Protein AF-A0A212C2S6-F1 (afdb_monomer)

InterPro domains:
  IPR027248 Small nuclear ribonucleoprotein Sm D2 [PTHR12777] (23-72)

Foldseek 3Di:
DDDDDDDPDPVVVVVVVVVVLVPDPPVPDDPVRVVVVVVCCCCPNPVVLVVCCVVQVFFKWWAFPVRWIDGQKIKDWDDDPPDHIDIDIGHDNDDDDDPNGTDDIGTDPVGGD

Radius of gyration: 22.32 Å; Cα contacts (8 Å, |Δi|>4): 112; chains: 1; bounding box: 75×46×49 Å

Solvent-accessible surface area (backbone atoms only — not comparable to full-atom values): 7019 Å² total; per-residue (Å²): 141,84,84,79,79,80,80,77,55,73,71,58,57,57,52,52,51,55,60,56,58,72,68,56,60,81,90,74,57,53,73,65,57,48,50,54,48,52,52,46,42,40,64,74,37,91,55,17,63,59,51,49,28,61,77,60,55,28,54,46,42,37,35,31,78,83,70,36,36,35,66,78,31,45,34,38,75,47,75,52,98,89,54,77,70,42,82,46,78,43,84,50,99,75,84,88,81,62,73,88,46,57,72,47,78,43,81,44,88,89,43,63,115

Secondary structure (DSSP, 8-state):
---------HHHHHHHHHHHHTTS-GGG--HHHHHHHHHHHHHHSTTHHHHHHHHTTEEEEEEETTS-EESSEEEEEE--TTS--EEEEEE-SS----GGGEEEEEEEEEEE-

Structure (mmCIF, N/CA/C/O backbone):
dat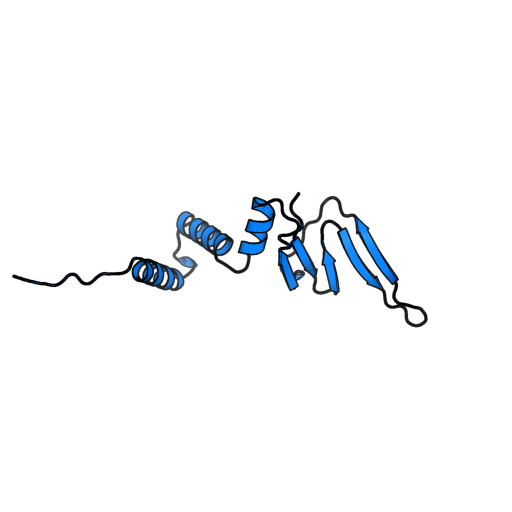a_AF-A0A212C2S6-F1
#
_entry.id   AF-A0A212C2S6-F1
#
loop_
_atom_site.group_PDB
_atom_site.id
_atom_site.type_symbol
_atom_site.label_atom_id
_atom_site.label_alt_id
_atom_site.label_comp_id
_atom_site.label_asym_id
_atom_site.label_entity_id
_atom_site.label_seq_id
_atom_site.pdbx_PDB_ins_code
_atom_site.Cartn_x
_atom_site.Cartn_y
_atom_site.Cartn_z
_atom_site.occupancy
_atom_site.B_iso_or_equiv
_atom_site.auth_seq_id
_atom_site.auth_comp_id
_atom_site.auth_asym_id
_atom_site.auth_atom_id
_atom_site.pdbx_PDB_model_num
ATOM 1 N N . MET A 1 1 ? -49.315 30.215 13.960 1.00 42.62 1 MET A N 1
ATOM 2 C CA . MET A 1 1 ? -48.690 28.878 13.865 1.00 42.62 1 MET A CA 1
ATOM 3 C C . MET A 1 1 ? -48.234 28.686 12.435 1.00 42.62 1 MET A C 1
ATOM 5 O O . MET A 1 1 ? -49.117 28.636 11.604 1.00 42.62 1 MET A O 1
ATOM 9 N N . MET A 1 2 ? -46.927 28.668 12.155 1.00 38.53 2 MET A N 1
ATOM 10 C CA . MET A 1 2 ? -46.270 28.004 11.008 1.00 38.53 2 MET A CA 1
ATOM 11 C C . MET A 1 2 ? -44.768 28.323 11.097 1.00 38.53 2 MET A C 1
ATOM 13 O O . MET A 1 2 ? -44.290 29.266 10.477 1.00 38.53 2 MET A O 1
ATOM 17 N N . TYR A 1 3 ? -44.022 27.571 11.910 1.00 28.28 3 TYR A N 1
ATOM 18 C CA . TYR A 1 3 ? -42.568 27.512 11.746 1.00 28.28 3 TYR A CA 1
ATOM 19 C C . TYR A 1 3 ? -42.274 26.384 10.762 1.00 28.28 3 TYR A C 1
ATOM 21 O O . TYR A 1 3 ? -42.474 25.205 11.059 1.00 28.28 3 TYR A O 1
ATOM 29 N N . HIS A 1 4 ? -41.863 26.769 9.556 1.00 34.56 4 HIS A N 1
ATOM 30 C CA . HIS A 1 4 ? -41.423 25.848 8.523 1.00 34.56 4 HIS A CA 1
ATOM 31 C C . HIS A 1 4 ? -40.079 25.227 8.923 1.00 34.56 4 HIS A C 1
ATOM 33 O O . HIS A 1 4 ? -39.038 25.876 8.918 1.00 34.56 4 HIS A O 1
ATOM 39 N N . ARG A 1 5 ? -40.167 23.948 9.298 1.00 45.16 5 ARG A N 1
ATOM 40 C CA . ARG A 1 5 ? -39.203 22.853 9.129 1.00 45.16 5 ARG A CA 1
ATOM 41 C C . ARG A 1 5 ? -37.939 23.235 8.337 1.00 45.16 5 ARG A C 1
ATOM 43 O O . ARG A 1 5 ? -37.921 23.137 7.112 1.00 45.16 5 ARG A O 1
ATOM 50 N N . LEU A 1 6 ? -36.868 23.590 9.048 1.00 44.31 6 LEU A N 1
ATOM 51 C CA . LEU A 1 6 ? -35.515 23.545 8.497 1.00 44.31 6 LEU A CA 1
ATOM 52 C C . LEU A 1 6 ? -35.107 22.073 8.390 1.00 44.31 6 LEU A C 1
ATOM 54 O O . LEU A 1 6 ? -34.912 21.390 9.395 1.00 44.31 6 LEU A O 1
ATOM 58 N N . GLY A 1 7 ? -35.055 21.574 7.156 1.00 43.06 7 GLY A N 1
ATOM 59 C CA . GLY A 1 7 ? -34.482 20.276 6.830 1.00 43.06 7 GLY A CA 1
ATOM 60 C C . GLY A 1 7 ? -32.977 20.311 7.065 1.00 43.06 7 GLY A C 1
ATOM 61 O O . GLY A 1 7 ? -32.225 20.763 6.209 1.00 43.06 7 GLY A O 1
ATOM 62 N N . LEU A 1 8 ? -32.547 19.845 8.235 1.00 42.41 8 LEU A N 1
ATOM 63 C CA . LEU A 1 8 ? -31.160 19.466 8.468 1.00 42.41 8 LEU A CA 1
ATOM 64 C C . LEU A 1 8 ? -30.906 18.187 7.666 1.00 42.41 8 LEU A C 1
ATOM 66 O O . LEU A 1 8 ? -31.410 17.120 8.015 1.00 42.41 8 LEU A O 1
ATOM 70 N N . SER A 1 9 ? -30.189 18.308 6.547 1.00 44.09 9 SER A N 1
ATOM 71 C CA . SER A 1 9 ? -29.726 17.147 5.796 1.00 44.09 9 SER A CA 1
ATOM 72 C C . SER A 1 9 ? -28.742 16.359 6.660 1.00 44.09 9 SER A C 1
ATOM 74 O O . SER A 1 9 ? -27.843 16.925 7.286 1.00 44.09 9 SER A O 1
ATOM 76 N N . GLN A 1 10 ? -28.917 15.040 6.686 1.00 46.19 10 GLN A N 1
ATOM 77 C CA . GLN A 1 10 ? -28.099 14.087 7.444 1.00 46.19 10 GLN A CA 1
ATOM 78 C C . GLN A 1 10 ? -26.586 14.264 7.188 1.00 46.19 10 GLN A C 1
ATOM 80 O O . GLN A 1 10 ? -25.780 14.128 8.103 1.00 46.19 10 GLN A O 1
ATOM 85 N N . SER A 1 11 ? -26.224 14.719 5.983 1.00 51.53 11 SER A N 1
ATOM 86 C CA . SER A 1 11 ? -24.854 15.028 5.554 1.00 51.53 11 SER A CA 1
ATOM 87 C C . SER 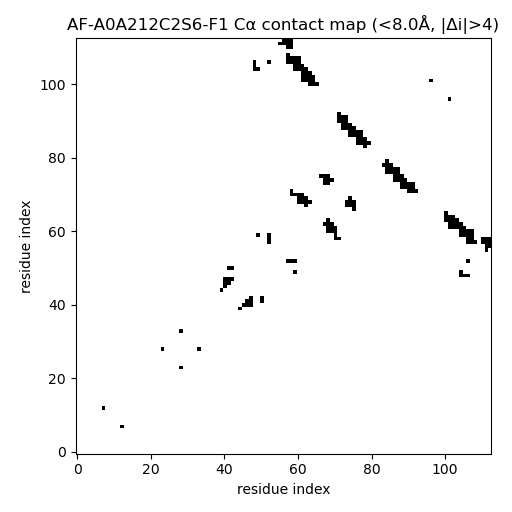A 1 11 ? -24.144 16.108 6.378 1.00 51.53 11 SER A C 1
ATOM 89 O O . SER A 1 11 ? -22.922 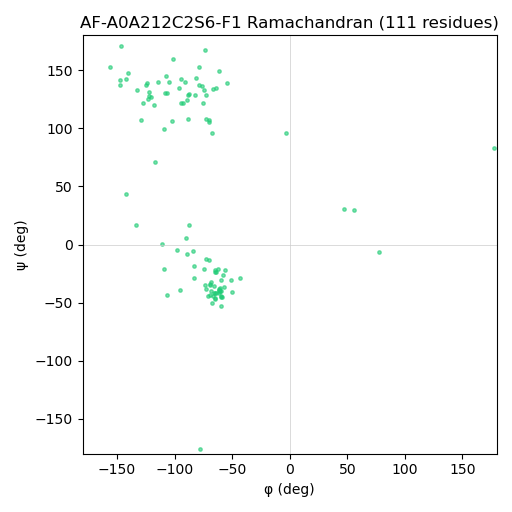16.088 6.498 1.00 51.53 11 SER A O 1
ATOM 91 N N . ASN A 1 12 ? -24.880 17.079 6.927 1.00 48.19 12 ASN A N 1
ATOM 92 C CA . ASN A 1 12 ? -24.270 18.215 7.621 1.00 48.19 12 ASN A CA 1
ATOM 93 C C . ASN A 1 12 ? -23.925 17.867 9.074 1.00 48.19 12 ASN A C 1
ATOM 95 O O . ASN A 1 12 ? -22.968 18.408 9.617 1.00 48.19 12 ASN A O 1
ATOM 99 N N . ALA A 1 13 ? -24.671 16.949 9.695 1.00 50.97 13 ALA A N 1
ATOM 100 C CA . ALA A 1 13 ? -24.388 16.485 11.050 1.00 50.97 13 ALA A CA 1
ATOM 101 C C . ALA A 1 13 ? -23.126 15.606 11.088 1.00 50.97 13 ALA A C 1
ATOM 103 O O . ALA A 1 13 ? -22.250 15.835 11.917 1.00 50.97 13 ALA A O 1
ATOM 104 N N . GLU A 1 14 ? -22.983 14.675 10.140 1.00 52.91 14 GLU A N 1
ATOM 105 C CA . GLU A 1 14 ? -21.789 13.824 10.003 1.00 52.91 14 GLU A CA 1
ATOM 106 C C . GLU A 1 14 ? -20.521 14.654 9.724 1.00 52.91 14 GLU A C 1
ATOM 108 O O . GLU A 1 14 ? -19.460 14.416 10.303 1.00 52.91 14 GLU A O 1
ATOM 113 N N . MET A 1 15 ? -20.635 15.708 8.909 1.00 51.16 15 MET A N 1
ATOM 114 C CA . MET A 1 15 ? -19.521 16.617 8.618 1.00 51.16 15 MET A CA 1
ATOM 115 C C . MET A 1 15 ? -19.114 17.477 9.832 1.00 51.16 15 MET A C 1
ATOM 117 O O . MET A 1 15 ? -17.935 17.757 10.026 1.00 51.16 15 MET A O 1
ATOM 121 N N . VAL A 1 16 ? -20.059 17.879 10.688 1.00 51.12 16 VAL A N 1
ATOM 122 C CA . VAL A 1 16 ? -19.750 18.640 11.916 1.00 51.12 16 VAL A CA 1
ATOM 123 C C . VAL A 1 16 ? -19.096 17.749 12.978 1.00 51.12 16 VAL A C 1
ATOM 125 O O . VAL A 1 16 ? -18.152 18.181 13.643 1.00 51.12 16 VAL A O 1
ATOM 128 N N . VAL A 1 17 ? -19.542 16.495 13.109 1.00 55.84 17 VAL A N 1
ATOM 129 C CA . VAL A 1 17 ? -18.957 15.521 14.046 1.00 55.84 17 VAL A CA 1
ATOM 130 C C . VAL A 1 17 ? -17.514 15.187 13.656 1.00 55.84 17 VAL A C 1
ATOM 132 O O . VAL A 1 17 ? -16.619 15.293 14.496 1.00 55.84 17 VAL A O 1
ATOM 135 N N . THR A 1 18 ? -17.254 14.903 12.378 1.00 53.09 18 THR A N 1
ATOM 136 C CA . THR A 1 18 ? -15.900 14.591 11.876 1.00 53.09 18 THR A CA 1
ATOM 137 C C . THR A 1 18 ? -14.912 15.746 12.073 1.00 53.09 18 THR A C 1
ATOM 139 O O . THR A 1 18 ? -13.786 15.526 12.517 1.00 53.09 18 THR A O 1
ATOM 142 N N . VAL A 1 19 ? -15.332 16.998 11.852 1.00 58.91 19 VAL A N 1
ATOM 143 C CA . VAL A 1 19 ? -14.486 18.184 12.099 1.00 58.91 19 VAL A CA 1
ATOM 144 C C . VAL A 1 19 ? -14.215 18.399 13.597 1.00 58.91 19 VAL A C 1
ATOM 146 O O . VAL A 1 19 ? -13.138 18.866 13.973 1.00 58.91 19 VAL A O 1
ATOM 149 N N . SER A 1 20 ? -15.158 18.049 14.477 1.00 56.97 20 SER A N 1
ATOM 150 C CA . SER A 1 20 ? -14.975 18.175 15.931 1.00 56.97 20 SER A CA 1
ATOM 151 C C . SER A 1 20 ? -14.030 17.119 16.523 1.00 56.97 20 SER A C 1
ATOM 153 O O . SER A 1 20 ? -13.245 17.444 17.415 1.00 56.97 20 SER A O 1
ATOM 155 N N . LEU A 1 21 ? -14.038 15.892 15.989 1.00 55.88 21 LEU A N 1
ATOM 156 C CA . LEU A 1 21 ? -13.118 14.820 16.389 1.00 55.88 21 LEU A CA 1
ATOM 157 C C . LEU A 1 21 ? -11.676 15.114 15.952 1.00 55.88 21 LEU A C 1
ATOM 159 O O . LEU A 1 21 ? -10.746 14.863 16.715 1.00 55.88 21 LEU A O 1
ATOM 163 N N . LEU A 1 22 ? -11.492 15.759 14.794 1.00 57.75 22 LEU A N 1
ATOM 164 C CA . LEU A 1 22 ? -10.177 16.153 14.273 1.00 57.75 22 LEU A CA 1
ATOM 165 C C . LEU A 1 22 ? -9.424 17.160 15.173 1.00 57.75 22 LEU A C 1
ATOM 167 O O . LEU A 1 22 ? -8.205 17.287 15.079 1.00 57.75 22 LEU A O 1
ATOM 171 N N . ASN A 1 23 ? -10.141 17.887 16.036 1.00 62.47 23 ASN A N 1
ATOM 172 C CA . ASN A 1 23 ? -9.585 18.929 16.905 1.00 62.47 23 ASN A CA 1
ATOM 173 C C . ASN A 1 23 ? -9.294 18.455 18.339 1.00 62.47 23 ASN A C 1
ATOM 175 O O . ASN A 1 23 ? -8.736 19.220 19.131 1.00 62.47 23 ASN A O 1
ATOM 179 N N . LYS A 1 24 ? -9.642 17.210 18.696 1.00 70.31 24 LYS A N 1
ATOM 180 C CA . LYS A 1 24 ? -9.253 16.632 19.987 1.00 70.31 24 LYS A CA 1
ATOM 181 C C . LYS A 1 24 ? -7.768 16.242 19.934 1.00 70.31 24 LYS A C 1
ATOM 183 O O . LYS A 1 24 ? -7.373 15.442 19.087 1.00 70.31 24 LYS A O 1
ATOM 188 N N . PRO A 1 25 ? -6.909 16.769 20.823 1.00 70.94 25 PRO A N 1
ATOM 189 C CA . PRO A 1 25 ? -5.511 16.367 20.848 1.00 70.94 25 PRO A CA 1
ATOM 190 C C . PRO A 1 25 ? -5.398 14.898 21.269 1.00 70.94 25 PRO A C 1
ATOM 192 O O . PRO A 1 25 ? -5.953 14.495 22.288 1.00 70.94 25 PRO A O 1
ATOM 195 N N . TRP A 1 26 ? -4.590 14.131 20.537 1.00 66.94 26 TRP A N 1
ATOM 196 C CA . TRP A 1 26 ? -4.314 12.698 20.735 1.00 66.94 26 TRP A CA 1
ATOM 197 C C . TRP A 1 26 ? -4.085 12.251 22.187 1.00 66.94 26 TRP A C 1
ATOM 199 O O . TRP A 1 26 ? -4.361 11.114 22.542 1.00 66.94 26 TRP A O 1
ATOM 209 N N . ARG A 1 27 ? -3.579 13.142 23.048 1.00 69.81 27 ARG A N 1
ATOM 210 C CA . ARG A 1 27 ? -3.304 12.860 24.466 1.00 69.81 27 ARG A CA 1
ATOM 211 C C . ARG A 1 27 ? -4.551 12.741 25.348 1.00 69.81 27 ARG A C 1
ATOM 213 O O . ARG A 1 27 ? -4.410 12.364 26.504 1.00 69.81 27 ARG A O 1
ATOM 220 N N . GLN A 1 28 ? -5.720 13.137 24.853 1.00 78.06 28 GLN A N 1
ATOM 221 C CA . GLN A 1 28 ? -6.965 13.192 25.626 1.00 78.06 28 GLN A CA 1
ATOM 222 C C . GLN A 1 28 ? -7.993 12.137 25.195 1.00 78.06 28 GLN A C 1
ATOM 224 O O . GLN A 1 28 ? -9.076 12.113 25.768 1.00 78.06 28 GLN A O 1
ATOM 229 N N . MET A 1 29 ? -7.674 11.292 24.208 1.00 77.06 29 MET A N 1
ATOM 230 C CA . MET A 1 29 ? -8.569 10.217 23.769 1.00 77.06 29 MET A CA 1
ATOM 231 C C . MET A 1 29 ? -8.456 8.996 24.681 1.00 77.06 29 MET A C 1
ATOM 233 O O . MET A 1 29 ? -7.365 8.650 25.147 1.00 77.06 29 MET A O 1
ATOM 237 N N . THR A 1 30 ? -9.584 8.333 24.919 1.00 86.12 30 THR A N 1
ATOM 238 C CA . THR A 1 30 ? -9.608 7.011 25.554 1.00 86.12 30 THR A CA 1
ATOM 239 C C . THR A 1 30 ? -9.116 5.930 24.581 1.00 86.12 30 THR A C 1
ATOM 241 O O . THR A 1 30 ? -8.972 6.168 23.383 1.00 86.12 30 THR A O 1
ATOM 244 N N . LEU A 1 31 ? -8.833 4.722 25.085 1.00 85.62 31 LEU A N 1
ATOM 245 C CA . LEU A 1 31 ? -8.396 3.605 24.236 1.00 85.62 31 LEU A CA 1
ATOM 246 C C . LEU A 1 31 ? -9.455 3.232 23.188 1.00 85.62 31 LEU A C 1
ATOM 248 O O . LEU A 1 31 ? -9.107 2.972 22.043 1.00 85.62 31 LEU A O 1
ATOM 252 N N . GLU A 1 32 ? -10.728 3.241 23.580 1.00 87.94 32 GLU A N 1
ATOM 253 C CA . GLU A 1 32 ? -11.861 2.937 22.698 1.00 87.94 32 GLU A CA 1
ATOM 254 C C . GLU A 1 32 ? -11.993 3.992 21.594 1.00 87.94 32 GLU A C 1
ATOM 256 O O . GLU A 1 32 ? -12.051 3.639 20.421 1.00 87.94 32 GLU A O 1
ATOM 261 N N . GLU A 1 33 ? -11.912 5.281 21.948 1.00 85.88 33 GLU A N 1
ATOM 262 C CA . GLU A 1 33 ? -11.939 6.377 20.969 1.00 85.88 33 GLU A CA 1
ATOM 263 C C . GLU A 1 33 ? -10.762 6.290 19.977 1.00 85.88 33 GLU A C 1
ATOM 265 O O . GLU A 1 33 ? -10.931 6.566 18.791 1.00 85.88 33 GLU A O 1
ATOM 270 N N . LEU A 1 34 ? -9.567 5.886 20.435 1.00 84.69 34 LEU A N 1
ATOM 271 C CA . LEU A 1 34 ? -8.408 5.687 19.555 1.00 84.69 34 LEU A CA 1
ATOM 272 C C . LEU A 1 34 ? -8.623 4.532 18.573 1.00 84.69 34 LEU A C 1
ATOM 274 O O . LEU A 1 34 ? -8.256 4.658 17.408 1.00 84.69 34 LEU A O 1
ATOM 278 N N . GLN A 1 35 ? -9.206 3.422 19.029 1.00 86.94 35 GLN A N 1
ATOM 279 C CA . GLN A 1 35 ? -9.483 2.269 18.171 1.00 86.94 35 GLN A CA 1
ATOM 280 C C . GLN A 1 35 ? -10.536 2.594 17.113 1.00 86.94 35 GLN A C 1
ATOM 282 O O . GLN A 1 35 ? -10.345 2.256 15.946 1.00 86.94 35 GLN A O 1
ATOM 287 N N . GLU A 1 36 ? -11.612 3.277 17.504 1.00 86.88 36 GLU A N 1
ATOM 288 C CA . GLU A 1 36 ? -12.638 3.746 16.569 1.00 86.88 36 GLU A CA 1
ATOM 289 C C . GLU A 1 36 ? -12.027 4.682 15.522 1.00 86.88 36 GLU A C 1
ATOM 291 O O . GLU A 1 36 ? -12.253 4.503 14.327 1.00 86.88 36 GLU A O 1
ATOM 296 N N . TRP A 1 37 ? -11.169 5.614 15.946 1.00 84.81 37 TRP A N 1
ATOM 297 C CA . TRP A 1 37 ? -10.489 6.533 15.036 1.00 84.81 37 TRP A CA 1
ATOM 298 C C . TRP A 1 37 ? -9.519 5.820 14.079 1.00 84.81 37 TRP A C 1
ATOM 300 O O . TRP A 1 37 ? -9.486 6.122 12.886 1.00 84.81 37 TRP A O 1
ATOM 310 N N . GLU A 1 38 ? -8.749 4.842 14.566 1.00 85.75 38 GLU A N 1
ATOM 311 C CA . GLU A 1 38 ? -7.890 4.005 13.720 1.00 85.75 38 GLU A CA 1
ATOM 312 C C . GLU A 1 38 ? -8.707 3.208 12.696 1.00 85.75 38 GLU A C 1
ATOM 314 O O . GLU A 1 38 ? -8.316 3.107 11.530 1.00 85.75 38 GLU A O 1
ATOM 319 N N . GLU A 1 39 ? -9.846 2.649 13.106 1.00 85.88 39 GLU A N 1
ATOM 320 C CA . GLU A 1 39 ? -10.724 1.889 12.224 1.00 85.88 39 GLU A CA 1
ATOM 321 C C . GLU A 1 39 ? -11.400 2.787 11.179 1.00 85.88 39 GLU A C 1
ATOM 323 O O . GLU A 1 39 ? -11.471 2.419 10.002 1.00 85.88 39 GLU A O 1
ATOM 328 N N . GLU A 1 40 ? -11.834 3.987 11.559 1.00 85.69 40 GLU A N 1
ATOM 329 C CA . GLU A 1 40 ? -12.328 5.002 10.630 1.00 85.69 40 GLU A CA 1
ATOM 330 C C . GLU A 1 40 ? -11.244 5.392 9.617 1.00 85.69 40 GLU A C 1
ATOM 332 O O . GLU A 1 40 ? -11.461 5.252 8.411 1.00 85.69 40 GLU A O 1
ATOM 337 N N . GLU A 1 41 ? -10.041 5.767 10.058 1.00 87.19 41 GLU A N 1
ATOM 338 C CA . GLU A 1 41 ? -8.907 6.079 9.173 1.00 87.19 41 GLU A CA 1
ATOM 339 C C . GLU A 1 41 ? -8.549 4.911 8.240 1.00 87.19 41 GLU A C 1
ATOM 341 O O . GLU A 1 41 ? -8.217 5.106 7.066 1.00 87.19 41 GLU A O 1
ATOM 346 N N . LEU A 1 42 ? -8.662 3.669 8.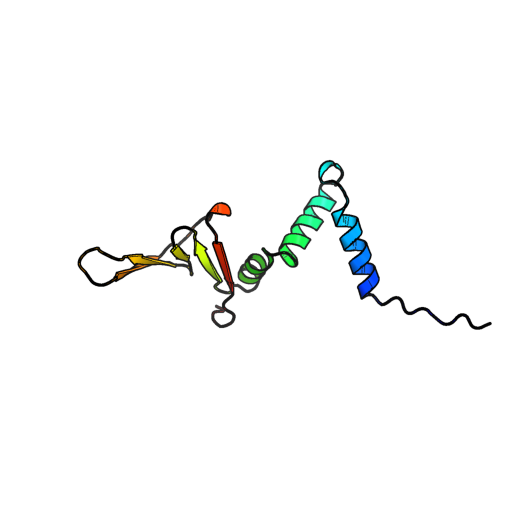709 1.00 85.44 42 LEU A N 1
ATOM 347 C CA . LEU A 1 42 ? -8.449 2.484 7.879 1.00 85.44 42 LEU A CA 1
ATOM 348 C C . LEU A 1 42 ? -9.601 2.195 6.910 1.00 85.44 42 LEU A C 1
ATOM 350 O O . LEU A 1 42 ? -9.378 1.491 5.922 1.00 85.44 42 LEU A O 1
ATOM 354 N N . ASN A 1 43 ? -10.812 2.698 7.151 1.00 84.56 43 ASN A N 1
ATOM 355 C CA . ASN A 1 43 ? -11.981 2.476 6.296 1.00 84.56 43 ASN A CA 1
ATOM 356 C C . ASN A 1 43 ? -12.203 3.606 5.278 1.00 84.56 43 ASN A C 1
ATOM 358 O O . ASN A 1 43 ? -12.531 3.320 4.121 1.00 84.56 43 ASN A O 1
ATOM 362 N N . VAL A 1 44 ? -11.991 4.865 5.671 1.00 85.44 44 VAL A N 1
ATOM 363 C CA . VAL A 1 44 ? -12.187 6.058 4.823 1.00 85.44 44 VAL A CA 1
ATOM 364 C C . VAL A 1 44 ? -10.886 6.747 4.413 1.00 85.44 44 VAL A C 1
ATOM 366 O O . VAL A 1 44 ? -10.866 7.431 3.390 1.00 85.44 44 VAL A O 1
ATOM 369 N N . GLY A 1 45 ? -9.788 6.532 5.134 1.00 82.94 45 GLY A N 1
ATOM 370 C CA . GLY A 1 45 ? -8.505 7.168 4.850 1.00 82.94 45 GLY A CA 1
ATOM 371 C C . GLY A 1 45 ? -7.723 6.544 3.681 1.00 82.94 45 GLY A C 1
ATOM 372 O O . GLY A 1 45 ? -8.182 5.615 2.998 1.00 82.94 45 GLY A O 1
ATOM 373 N N . PRO A 1 46 ? -6.496 7.034 3.426 1.00 81.81 46 PRO A N 1
ATOM 374 C CA . PRO A 1 46 ? -5.680 6.643 2.271 1.00 81.81 46 PRO A CA 1
ATOM 375 C C . PRO A 1 46 ? -5.248 5.168 2.293 1.00 81.81 46 PRO A C 1
ATOM 377 O O . PRO A 1 46 ? -4.960 4.593 1.243 1.00 81.81 46 PRO A O 1
ATOM 380 N N . PHE A 1 47 ? -5.230 4.529 3.467 1.00 84.25 47 PHE A N 1
ATOM 381 C CA . PHE A 1 47 ? -4.919 3.103 3.605 1.00 84.25 47 PHE A CA 1
ATOM 382 C C . PHE A 1 47 ? -6.124 2.185 3.380 1.00 84.25 47 PHE A C 1
ATOM 384 O O . PHE A 1 47 ? -5.940 0.973 3.268 1.00 84.25 47 PHE A O 1
ATOM 391 N N . SER A 1 48 ? -7.330 2.734 3.202 1.00 88.81 48 SER A N 1
ATOM 392 C CA . SER A 1 48 ? -8.541 1.942 2.952 1.00 88.81 48 SER A CA 1
ATOM 393 C C . SER A 1 48 ? -8.455 1.040 1.727 1.00 88.81 48 SER A C 1
ATOM 395 O O . SER A 1 48 ? -9.088 -0.015 1.691 1.00 88.81 48 SER A O 1
ATOM 397 N N . VAL A 1 49 ? -7.624 1.392 0.741 1.00 88.25 49 VAL A N 1
ATOM 398 C CA . VAL A 1 49 ? -7.343 0.533 -0.416 1.00 88.25 49 VAL A CA 1
ATOM 399 C C . VAL A 1 49 ? -6.709 -0.801 -0.006 1.00 88.25 49 VAL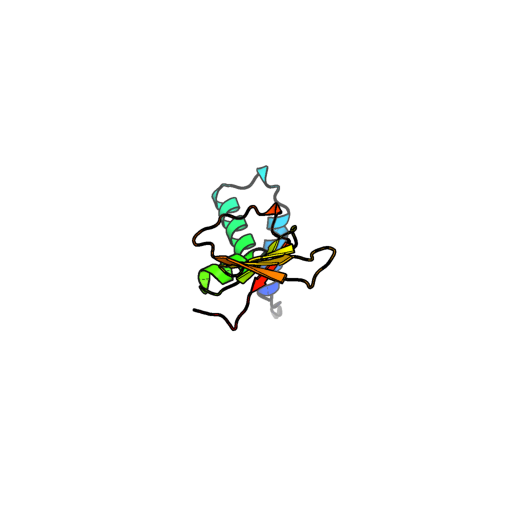 A C 1
ATOM 401 O O . VAL A 1 49 ? -7.077 -1.837 -0.552 1.00 88.25 49 VAL A O 1
ATOM 404 N N . LEU A 1 50 ? -5.818 -0.817 0.992 1.00 87.94 50 LEU A N 1
ATOM 405 C CA . LEU A 1 50 ? -5.202 -2.050 1.496 1.00 87.94 50 LEU A CA 1
ATOM 406 C C . LEU A 1 50 ? -6.236 -2.911 2.224 1.00 87.94 50 LEU A C 1
ATOM 408 O O . LEU A 1 50 ? -6.317 -4.113 1.976 1.00 87.94 50 LEU A O 1
ATOM 412 N N . THR A 1 51 ? -7.073 -2.288 3.053 1.00 89.25 51 THR A N 1
ATOM 413 C CA . THR A 1 51 ? -8.169 -2.965 3.757 1.00 89.25 51 THR A CA 1
ATOM 414 C C . THR A 1 51 ? -9.145 -3.607 2.770 1.00 89.25 51 THR A C 1
ATOM 416 O O . THR A 1 51 ? -9.511 -4.771 2.924 1.00 89.25 51 THR A O 1
ATOM 419 N N . LYS A 1 52 ? -9.529 -2.883 1.711 1.00 87.69 52 LYS A N 1
ATOM 420 C CA . LYS A 1 52 ? -10.414 -3.380 0.645 1.00 87.69 52 LYS A CA 1
ATOM 421 C C . LYS A 1 52 ? -9.791 -4.537 -0.130 1.00 87.69 52 LYS A C 1
ATOM 423 O O . LYS A 1 52 ? -10.485 -5.508 -0.410 1.00 87.69 52 LYS A O 1
ATOM 428 N N . LEU A 1 53 ? -8.497 -4.464 -0.444 1.00 88.00 53 LEU A N 1
ATOM 429 C CA . LEU A 1 53 ? -7.775 -5.548 -1.115 1.00 88.00 53 LEU A CA 1
ATOM 430 C C . LEU A 1 53 ? -7.822 -6.848 -0.307 1.00 88.00 53 LEU A C 1
ATOM 432 O O . LEU A 1 53 ? -8.125 -7.899 -0.869 1.00 88.00 53 LEU A O 1
ATOM 436 N N . VAL A 1 54 ? -7.584 -6.763 1.006 1.00 87.50 54 VAL A N 1
ATOM 437 C CA . VAL A 1 54 ? -7.641 -7.922 1.910 1.00 87.50 54 VAL A CA 1
ATOM 438 C C . VAL A 1 54 ? -9.072 -8.447 2.040 1.00 87.50 54 VAL A C 1
ATOM 440 O O . VAL A 1 54 ? -9.293 -9.637 1.835 1.00 87.50 54 VAL A O 1
ATOM 443 N N . LYS A 1 55 ? -10.052 -7.574 2.320 1.00 88.62 55 LYS A N 1
ATOM 444 C CA . LYS A 1 55 ? -11.468 -7.960 2.480 1.00 88.62 55 LYS A CA 1
ATOM 445 C C . LYS A 1 55 ? -12.032 -8.622 1.218 1.00 88.62 55 LYS A C 1
ATOM 447 O O . LYS A 1 55 ? -12.744 -9.614 1.314 1.00 88.62 55 LYS A O 1
ATOM 452 N N . ASN A 1 56 ? -11.670 -8.114 0.042 1.00 88.31 56 ASN A N 1
ATOM 453 C CA . ASN A 1 56 ? -12.165 -8.620 -1.238 1.00 88.31 56 ASN A CA 1
ATOM 454 C C . ASN A 1 56 ? -11.294 -9.741 -1.823 1.00 88.31 56 ASN A C 1
ATOM 456 O O . ASN A 1 56 ? -11.508 -10.118 -2.974 1.00 88.31 56 ASN A O 1
ATOM 460 N N . SER A 1 57 ? -10.271 -10.220 -1.100 1.00 86.12 57 SER A N 1
ATOM 461 C CA . SER A 1 57 ? -9.290 -11.204 -1.598 1.00 86.12 57 SER A CA 1
ATOM 462 C C . SER A 1 57 ? -8.728 -10.860 -2.991 1.00 86.12 57 SER A C 1
ATOM 464 O O . SER A 1 57 ? -8.395 -11.727 -3.797 1.00 86.12 57 SER A O 1
ATOM 466 N N . THR A 1 58 ? -8.643 -9.565 -3.299 1.00 85.75 58 THR A N 1
ATOM 467 C CA . THR A 1 58 ? -8.268 -9.052 -4.619 1.00 85.75 58 THR A CA 1
ATOM 468 C C . THR A 1 58 ? -6.770 -8.778 -4.641 1.00 85.75 58 THR A C 1
ATOM 470 O O . THR A 1 58 ? -6.199 -8.283 -3.666 1.00 85.75 58 THR A O 1
ATOM 473 N N . LYS A 1 59 ? -6.102 -9.058 -5.764 1.00 85.31 59 LYS A N 1
ATOM 474 C CA . LYS A 1 59 ? -4.676 -8.739 -5.910 1.00 85.31 59 LYS A CA 1
ATOM 475 C C . LYS A 1 59 ? -4.462 -7.231 -6.069 1.00 85.31 59 LYS A C 1
ATOM 477 O O . LYS A 1 59 ? -5.040 -6.588 -6.945 1.00 85.31 59 LYS A O 1
ATOM 482 N N . GLY A 1 60 ? -3.568 -6.684 -5.251 1.00 87.44 60 GLY A N 1
ATOM 483 C CA . GLY A 1 60 ? -3.096 -5.304 -5.349 1.00 87.44 60 GLY A CA 1
ATOM 484 C C . GLY A 1 60 ? -1.668 -5.223 -5.875 1.00 87.44 60 GLY A C 1
ATOM 485 O O . GLY A 1 60 ? -0.835 -6.074 -5.567 1.00 87.44 60 GLY A O 1
ATOM 486 N N . LEU A 1 61 ? -1.393 -4.179 -6.651 1.00 89.75 61 LEU A N 1
ATOM 487 C CA . LEU A 1 61 ? -0.063 -3.798 -7.110 1.00 89.75 61 LEU A CA 1
ATOM 488 C C . LEU A 1 61 ? 0.563 -2.852 -6.085 1.00 89.75 61 LEU A C 1
ATOM 490 O O . LEU A 1 61 ? -0.003 -1.797 -5.799 1.00 89.75 61 LEU A O 1
ATOM 494 N N . ILE A 1 62 ? 1.743 -3.186 -5.571 1.00 91.25 62 ILE A N 1
ATOM 495 C CA . ILE A 1 62 ? 2.482 -2.314 -4.651 1.00 91.25 62 ILE A CA 1
ATOM 496 C C . ILE A 1 62 ? 3.812 -1.933 -5.290 1.00 91.25 62 ILE A C 1
ATOM 498 O O . ILE A 1 62 ? 4.638 -2.799 -5.581 1.00 91.25 62 ILE A O 1
ATOM 502 N N . ASN A 1 63 ? 4.040 -0.637 -5.494 1.00 89.88 63 ASN A N 1
ATOM 503 C CA . ASN A 1 63 ? 5.326 -0.130 -5.959 1.00 89.88 63 ASN A CA 1
ATOM 504 C C . ASN A 1 63 ? 6.186 0.329 -4.779 1.00 89.88 63 ASN A C 1
ATOM 506 O O . ASN A 1 63 ? 5.704 1.045 -3.896 1.00 89.88 63 ASN A O 1
ATOM 510 N N . ARG A 1 64 ? 7.465 -0.057 -4.779 1.00 89.75 64 ARG A N 1
ATOM 511 C CA . ARG A 1 64 ? 8.439 0.348 -3.758 1.00 89.75 64 ARG A CA 1
ATOM 512 C C . ARG A 1 64 ? 9.359 1.467 -4.242 1.00 89.75 64 ARG A C 1
ATOM 514 O O . ARG A 1 64 ? 9.614 1.597 -5.437 1.00 89.75 64 ARG A O 1
ATOM 521 N N . ARG A 1 65 ? 9.976 2.184 -3.294 1.00 88.62 65 ARG A N 1
ATOM 522 C CA . ARG A 1 65 ? 10.985 3.235 -3.557 1.00 88.62 65 ARG A CA 1
ATOM 523 C C . ARG A 1 65 ? 12.193 2.763 -4.374 1.00 88.62 65 ARG A C 1
ATOM 525 O O . ARG A 1 65 ? 12.869 3.577 -4.988 1.00 88.62 65 ARG A O 1
ATOM 532 N N . ASN A 1 66 ? 12.478 1.461 -4.389 1.00 84.88 66 ASN A N 1
ATOM 533 C CA . ASN A 1 66 ? 13.565 0.873 -5.176 1.00 84.88 66 ASN A CA 1
ATOM 534 C C . ASN A 1 66 ? 13.151 0.491 -6.611 1.00 84.88 66 ASN A C 1
ATOM 536 O O . ASN A 1 66 ? 13.856 -0.292 -7.246 1.00 84.88 66 ASN A O 1
ATOM 540 N N . ASN A 1 67 ? 12.020 1.011 -7.107 1.00 84.00 67 ASN A N 1
ATOM 541 C CA . ASN A 1 67 ? 11.448 0.711 -8.425 1.00 84.00 67 ASN A CA 1
ATOM 542 C C . ASN A 1 67 ? 11.200 -0.786 -8.661 1.00 84.00 67 ASN A C 1
ATOM 544 O O . ASN A 1 67 ? 11.275 -1.270 -9.790 1.00 84.00 67 ASN A O 1
ATOM 548 N N . ARG A 1 68 ? 10.922 -1.528 -7.584 1.00 87.62 68 ARG A N 1
ATOM 549 C CA . ARG A 1 68 ? 10.460 -2.912 -7.658 1.00 87.62 68 ARG A CA 1
ATOM 550 C C . ARG A 1 68 ? 8.980 -2.969 -7.343 1.00 87.62 68 ARG A C 1
ATOM 552 O O . ARG A 1 68 ? 8.498 -2.304 -6.422 1.00 87.62 68 ARG A O 1
ATOM 559 N N . THR A 1 69 ? 8.282 -3.802 -8.091 1.00 89.19 69 THR A N 1
ATOM 560 C CA . THR A 1 69 ? 6.831 -3.895 -8.058 1.00 89.19 69 THR A CA 1
ATOM 561 C C . THR A 1 69 ? 6.405 -5.259 -7.534 1.00 89.19 69 THR A C 1
ATOM 563 O O . THR A 1 69 ? 7.026 -6.271 -7.847 1.00 89.19 69 THR A O 1
ATOM 566 N N . LEU A 1 70 ? 5.361 -5.279 -6.710 1.00 87.62 70 LEU A N 1
ATOM 567 C CA . LEU A 1 70 ? 4.888 -6.463 -6.002 1.00 87.62 70 LEU A CA 1
ATOM 568 C C . LEU A 1 70 ? 3.438 -6.774 -6.389 1.00 87.62 70 LEU A C 1
ATOM 570 O O . LEU A 1 70 ? 2.575 -5.905 -6.280 1.00 87.62 70 LEU A O 1
ATOM 574 N N . LEU A 1 71 ? 3.186 -8.016 -6.810 1.00 83.38 71 LEU A N 1
ATOM 575 C CA . LEU A 1 71 ? 1.867 -8.567 -7.188 1.00 83.38 71 LEU A CA 1
ATOM 576 C C . LEU A 1 71 ? 1.718 -10.041 -6.738 1.00 83.38 71 LEU A C 1
ATOM 578 O O . LEU A 1 71 ? 1.344 -10.914 -7.517 1.00 83.38 71 LEU A O 1
ATOM 582 N N . GLY A 1 72 ? 2.136 -10.373 -5.514 1.00 77.69 72 GLY A N 1
ATOM 583 C CA . GLY A 1 72 ? 2.367 -11.774 -5.093 1.00 77.69 72 GLY A CA 1
ATOM 584 C C . GLY A 1 72 ? 3.685 -12.380 -5.616 1.00 77.69 72 GLY A C 1
ATOM 585 O O . GLY A 1 72 ? 4.098 -13.456 -5.204 1.00 77.69 72 GLY A O 1
ATOM 586 N N . TRP A 1 73 ? 4.375 -11.636 -6.471 1.00 80.69 73 TRP A N 1
ATOM 587 C CA . TRP A 1 73 ? 5.719 -11.842 -7.004 1.00 80.69 73 TRP A CA 1
ATOM 588 C C . TRP A 1 73 ? 6.414 -10.483 -7.063 1.00 80.69 73 TRP A C 1
ATOM 590 O O . 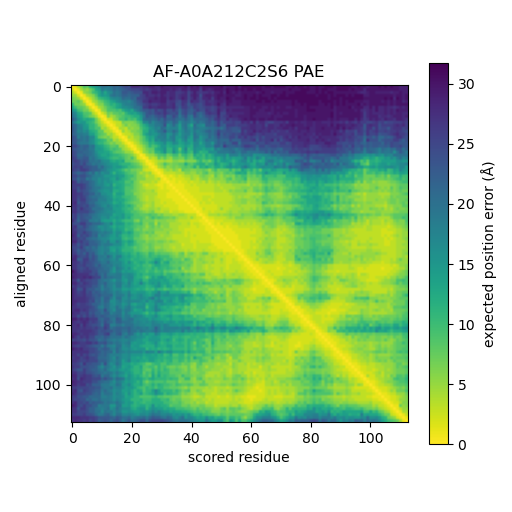TRP A 1 73 ? 5.748 -9.455 -7.225 1.00 80.69 73 TRP A O 1
ATOM 600 N N . GLU A 1 74 ? 7.728 -10.472 -6.870 1.00 87.00 74 GLU A N 1
ATOM 601 C CA . GLU A 1 74 ? 8.565 -9.285 -6.996 1.00 87.00 74 GLU A CA 1
ATOM 602 C C . GLU A 1 74 ? 9.127 -9.205 -8.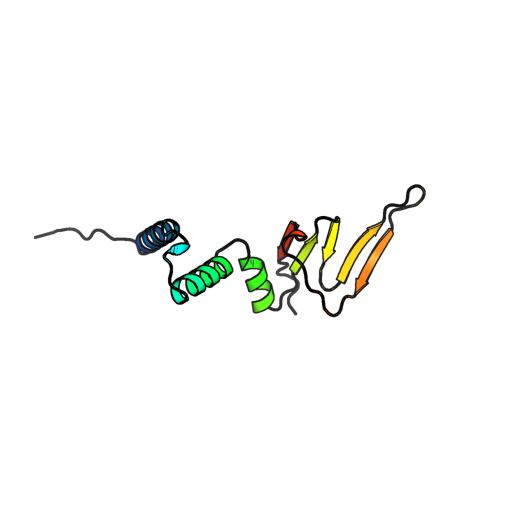406 1.00 87.00 74 GLU A C 1
ATOM 604 O O . GLU A 1 74 ? 9.829 -10.112 -8.838 1.00 87.00 74 GLU A O 1
ATOM 609 N N . MET A 1 75 ? 8.844 -8.109 -9.103 1.00 88.56 75 MET A N 1
ATOM 610 C CA . MET A 1 75 ? 9.272 -7.901 -10.479 1.00 88.56 75 MET A CA 1
ATOM 611 C C . MET A 1 75 ? 10.074 -6.605 -10.607 1.00 88.56 75 MET A C 1
ATOM 613 O O . MET A 1 75 ? 9.739 -5.587 -9.988 1.00 88.56 75 MET A O 1
ATOM 617 N N . TRP A 1 76 ? 11.150 -6.639 -11.394 1.00 90.94 76 TRP A N 1
ATOM 618 C CA . TRP A 1 76 ? 11.946 -5.457 -11.720 1.00 90.94 76 TRP A CA 1
ATOM 619 C C . TRP A 1 76 ? 12.714 -5.623 -13.026 1.00 90.94 76 TRP A C 1
ATOM 621 O O . TRP A 1 76 ? 13.139 -6.713 -13.404 1.00 90.94 76 TRP A O 1
ATOM 631 N N . THR A 1 77 ? 12.983 -4.498 -13.679 1.00 90.75 77 THR A N 1
ATOM 632 C CA . THR A 1 77 ? 13.830 -4.466 -14.870 1.00 90.75 77 THR A CA 1
ATOM 633 C C . THR A 1 77 ? 15.261 -4.152 -14.469 1.00 90.75 77 THR A C 1
ATOM 635 O O . THR A 1 77 ? 15.547 -3.101 -13.893 1.00 90.75 77 THR A O 1
ATOM 638 N N . GLN A 1 78 ? 16.189 -5.046 -14.796 1.00 88.38 78 GLN A N 1
ATOM 639 C CA . GLN A 1 78 ? 17.612 -4.747 -14.718 1.00 88.38 78 GLN A CA 1
ATOM 640 C C . GLN A 1 78 ? 18.057 -4.133 -16.044 1.00 88.38 78 GLN A C 1
ATOM 642 O O . GLN A 1 78 ? 17.815 -4.708 -17.103 1.00 88.38 78 GLN A O 1
ATOM 647 N N . VAL A 1 79 ? 18.723 -2.979 -15.987 1.00 90.25 79 VAL A N 1
ATOM 648 C CA . VAL A 1 79 ? 19.283 -2.298 -17.164 1.00 90.25 79 VAL A CA 1
ATOM 649 C C . VAL A 1 79 ? 20.809 -2.415 -17.118 1.00 90.25 79 VAL A C 1
ATOM 651 O O . VAL A 1 79 ? 21.457 -1.686 -16.364 1.00 90.25 79 VAL A O 1
ATOM 654 N N . PRO A 1 80 ? 21.415 -3.358 -17.859 1.00 88.31 80 PRO A N 1
ATOM 655 C CA . PRO A 1 80 ? 22.862 -3.524 -17.874 1.00 88.31 80 PRO A CA 1
ATOM 656 C C . PRO A 1 80 ? 23.519 -2.466 -18.768 1.00 88.31 80 PRO A C 1
ATOM 658 O O . PRO A 1 80 ? 22.942 -2.019 -19.753 1.00 88.31 80 PRO A O 1
ATOM 661 N N . LYS A 1 81 ? 24.773 -2.102 -18.477 1.00 90.25 81 LYS A N 1
ATOM 662 C CA . LYS A 1 81 ? 25.486 -1.035 -19.211 1.00 90.25 81 LYS A CA 1
ATOM 663 C C . LYS A 1 81 ? 25.744 -1.340 -20.694 1.00 90.25 81 LYS A C 1
ATOM 665 O O . LYS A 1 81 ? 25.990 -0.416 -21.457 1.00 90.25 81 LYS A O 1
ATOM 670 N N . LYS A 1 82 ? 25.771 -2.618 -21.090 1.00 89.06 82 LYS A N 1
ATOM 671 C CA . LYS A 1 82 ? 26.183 -3.061 -22.438 1.00 89.06 82 LYS A CA 1
ATOM 672 C C . LYS A 1 82 ? 25.241 -4.094 -23.066 1.00 89.06 82 LYS A C 1
ATOM 674 O O . LYS A 1 82 ? 25.628 -4.780 -24.005 1.00 89.06 82 LYS A O 1
ATOM 679 N N . SER A 1 83 ? 24.025 -4.246 -22.551 1.00 91.50 83 SER A N 1
ATOM 680 C CA . SER A 1 83 ? 23.055 -5.191 -23.109 1.00 91.50 83 SER A CA 1
ATOM 681 C C . SER A 1 83 ? 21.634 -4.670 -22.969 1.00 91.50 83 SER A C 1
ATOM 683 O O . SER A 1 83 ? 21.381 -3.675 -22.292 1.00 91.50 83 SER A O 1
ATOM 685 N N . LYS A 1 84 ? 20.695 -5.359 -23.620 1.00 92.06 84 LYS A N 1
ATOM 686 C CA . LYS A 1 84 ? 19.276 -5.020 -23.537 1.00 92.06 84 LYS A CA 1
ATOM 687 C C . LYS A 1 84 ? 18.777 -5.138 -22.086 1.00 92.06 84 LYS A C 1
ATOM 689 O O . LYS A 1 84 ? 19.299 -5.978 -21.345 1.00 92.06 84 LYS A O 1
ATOM 694 N N . PRO A 1 85 ? 17.788 -4.320 -21.685 1.00 93.31 85 PRO A N 1
ATOM 695 C CA . PRO A 1 85 ? 17.094 -4.492 -20.416 1.00 93.31 85 PRO A CA 1
ATOM 696 C C . PRO A 1 85 ? 16.531 -5.910 -20.285 1.00 93.31 85 PRO A C 1
ATOM 698 O O . PRO A 1 85 ? 16.005 -6.460 -21.253 1.00 93.31 85 PRO A O 1
ATOM 701 N N . VAL A 1 86 ? 16.638 -6.489 -19.091 1.00 91.62 86 VAL A N 1
ATOM 702 C CA . VAL A 1 86 ? 16.145 -7.838 -18.782 1.00 91.62 86 VAL A CA 1
ATOM 703 C C . VAL A 1 86 ? 15.147 -7.740 -17.635 1.00 91.62 86 VAL A C 1
ATOM 705 O O . VAL A 1 86 ? 15.456 -7.146 -16.600 1.00 91.62 86 VAL A O 1
ATOM 708 N N . ASN A 1 87 ? 13.956 -8.313 -17.820 1.00 92.00 87 ASN A N 1
ATOM 709 C CA . ASN A 1 87 ? 12.958 -8.425 -16.758 1.00 92.00 87 ASN A CA 1
ATOM 710 C C . ASN A 1 87 ? 13.320 -9.590 -15.823 1.00 92.00 87 ASN A C 1
ATOM 712 O O . ASN A 1 87 ? 13.739 -10.647 -16.295 1.00 92.00 87 ASN A O 1
ATOM 716 N N . LYS A 1 88 ? 13.189 -9.376 -14.515 1.00 91.06 88 LYS A N 1
ATOM 717 C CA . LYS A 1 88 ? 13.395 -10.378 -13.470 1.00 91.06 88 LYS A CA 1
ATOM 718 C C . LYS A 1 88 ? 12.160 -10.470 -12.596 1.00 91.06 88 LYS A C 1
ATOM 720 O O . LYS A 1 88 ? 11.624 -9.443 -12.182 1.00 91.06 88 LYS A O 1
ATOM 725 N N . ASP A 1 89 ? 11.786 -11.694 -12.265 1.00 90.88 89 ASP A N 1
ATOM 726 C CA . ASP A 1 89 ? 10.649 -12.025 -11.423 1.00 90.88 89 ASP A CA 1
ATOM 727 C C . ASP A 1 89 ? 11.036 -1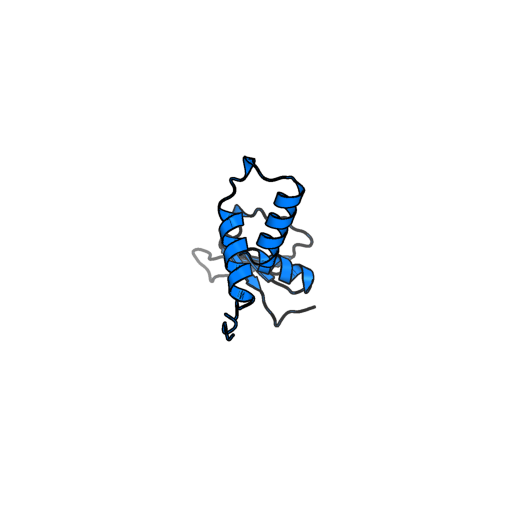3.057 -10.358 1.00 90.88 89 ASP A C 1
ATOM 729 O O . ASP A 1 89 ? 11.735 -14.035 -10.617 1.00 90.88 89 ASP A O 1
ATOM 733 N N . HIS A 1 90 ? 10.633 -12.797 -9.119 1.00 90.75 90 HIS A N 1
ATOM 734 C CA . HIS A 1 90 ? 10.908 -13.643 -7.965 1.00 90.75 90 HIS A CA 1
ATOM 735 C C . HIS A 1 90 ? 9.588 -13.954 -7.249 1.00 90.75 90 HIS A C 1
ATOM 737 O O . HIS A 1 90 ? 8.883 -13.048 -6.798 1.00 90.75 90 HIS A O 1
ATOM 743 N N . CYS A 1 91 ? 9.249 -15.237 -7.114 1.00 88.31 91 CYS A N 1
ATOM 744 C CA . CYS A 1 91 ? 8.098 -15.660 -6.318 1.00 88.31 91 CYS A CA 1
ATOM 745 C C . CYS A 1 91 ? 8.418 -15.540 -4.822 1.00 88.31 91 CYS A C 1
ATOM 747 O O . CYS A 1 91 ? 9.475 -15.985 -4.371 1.00 88.31 91 CYS A O 1
ATOM 749 N N . ILE A 1 92 ? 7.505 -14.946 -4.050 1.00 85.50 92 ILE A N 1
ATOM 750 C CA . ILE A 1 92 ? 7.669 -14.762 -2.607 1.00 85.50 92 ILE A CA 1
ATOM 751 C C . ILE A 1 92 ? 6.418 -15.292 -1.909 1.00 85.50 92 ILE A C 1
ATOM 753 O O . ILE A 1 92 ? 5.367 -14.660 -1.950 1.00 85.50 92 ILE A O 1
ATOM 757 N N . SER A 1 93 ? 6.530 -16.444 -1.242 1.00 85.06 93 SER A N 1
ATOM 758 C CA . SER A 1 93 ? 5.382 -17.085 -0.583 1.00 85.06 93 SER A CA 1
ATOM 759 C C . SER A 1 93 ? 4.820 -16.265 0.581 1.00 85.06 93 SER A C 1
ATOM 761 O O . SER A 1 93 ? 3.615 -16.282 0.816 1.00 85.06 93 SER A O 1
ATOM 763 N N . LYS A 1 94 ? 5.683 -15.567 1.333 1.00 87.06 94 LYS A N 1
ATOM 764 C CA . LYS A 1 94 ? 5.312 -14.682 2.448 1.00 87.06 94 LYS A CA 1
ATOM 765 C C . LYS A 1 94 ? 6.298 -13.524 2.533 1.00 87.06 94 LYS A C 1
ATOM 767 O O . LYS A 1 94 ? 7.503 -13.734 2.430 1.00 87.06 94 LYS A O 1
ATOM 772 N N . MET A 1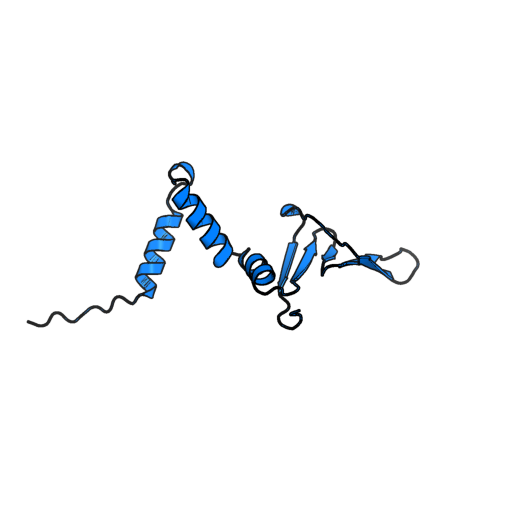 95 ? 5.795 -12.313 2.749 1.00 85.06 95 MET A N 1
ATOM 773 C CA . MET A 1 95 ? 6.615 -11.111 2.867 1.00 85.06 95 MET A CA 1
ATOM 774 C C . MET A 1 95 ? 5.975 -10.125 3.833 1.00 85.06 95 MET A C 1
ATOM 776 O O . MET A 1 95 ? 4.763 -9.933 3.808 1.00 85.06 95 MET A O 1
ATOM 780 N N . LEU A 1 96 ? 6.808 -9.460 4.627 1.00 87.31 96 LEU A N 1
ATOM 781 C CA . LEU A 1 96 ? 6.419 -8.302 5.421 1.00 87.31 96 LEU A CA 1
ATOM 782 C C . LEU A 1 96 ? 7.021 -7.052 4.773 1.00 87.31 96 LEU A C 1
ATOM 784 O O . LEU A 1 96 ? 8.206 -7.031 4.435 1.00 87.31 96 LEU A O 1
ATOM 788 N N . LEU A 1 97 ? 6.201 -6.023 4.567 1.00 84.81 97 LEU A N 1
ATOM 789 C CA . LEU A 1 97 ? 6.629 -4.743 4.005 1.00 84.81 97 LEU A CA 1
ATOM 790 C C . LEU A 1 97 ? 6.619 -3.675 5.090 1.00 84.81 97 LEU A C 1
ATOM 792 O O . LEU A 1 97 ? 5.620 -3.495 5.778 1.00 84.81 97 LEU A O 1
ATOM 796 N N . CYS A 1 98 ? 7.716 -2.929 5.199 1.00 87.44 98 CYS A N 1
ATOM 797 C CA . CYS A 1 98 ? 7.723 -1.705 5.988 1.00 87.44 98 CYS A CA 1
ATOM 798 C C . CYS A 1 98 ? 7.008 -0.589 5.213 1.00 87.44 98 CYS A C 1
ATOM 800 O O . CYS A 1 98 ? 7.264 -0.410 4.015 1.00 87.44 98 CYS A O 1
ATOM 802 N N . LYS A 1 99 ? 6.159 0.178 5.907 1.00 84.50 99 LYS A N 1
ATOM 803 C CA . LYS A 1 99 ? 5.393 1.310 5.359 1.00 84.50 99 LYS A CA 1
ATOM 804 C C . LYS A 1 99 ? 6.278 2.283 4.582 1.00 84.50 99 LYS A C 1
ATOM 806 O O . LYS A 1 99 ? 5.909 2.698 3.490 1.00 84.50 99 LYS A O 1
ATOM 811 N N . ASP A 1 100 ? 7.474 2.572 5.088 1.00 88.38 100 ASP A N 1
ATOM 812 C CA . ASP A 1 100 ? 8.353 3.575 4.488 1.00 88.38 100 ASP A CA 1
ATOM 813 C C . ASP A 1 100 ? 8.833 3.184 3.093 1.00 88.38 100 ASP A C 1
ATOM 815 O O . ASP A 1 100 ? 9.241 4.041 2.321 1.00 88.38 100 ASP A O 1
ATOM 819 N N . LEU A 1 101 ? 8.864 1.898 2.742 1.00 84.62 101 LEU A N 1
ATOM 820 C CA . LEU A 1 101 ? 9.340 1.461 1.428 1.00 84.62 101 LEU A CA 1
ATOM 821 C C . LEU A 1 101 ? 8.266 1.556 0.346 1.00 84.62 101 LEU A C 1
ATOM 823 O O . LEU A 1 101 ? 8.619 1.534 -0.832 1.00 84.62 101 LEU A O 1
ATOM 827 N N . VAL A 1 102 ? 6.993 1.643 0.727 1.00 87.38 102 VAL A N 1
ATOM 828 C CA . VAL A 1 102 ? 5.858 1.662 -0.195 1.00 87.38 102 VAL A CA 1
ATOM 829 C C . VAL A 1 102 ? 5.656 3.077 -0.727 1.00 87.38 102 VAL A C 1
ATOM 831 O O . VAL A 1 102 ? 5.595 4.035 0.032 1.00 87.38 102 VAL A O 1
ATOM 834 N N . THR A 1 103 ? 5.564 3.211 -2.048 1.00 88.19 103 THR A N 1
ATOM 835 C CA . THR A 1 103 ? 5.343 4.502 -2.717 1.00 88.19 103 THR A CA 1
ATOM 836 C C . THR A 1 103 ? 3.924 4.616 -3.249 1.00 88.19 103 THR A C 1
ATOM 838 O O . THR A 1 103 ? 3.294 5.654 -3.097 1.00 88.19 103 THR A O 1
ATOM 841 N N . MET A 1 104 ? 3.412 3.549 -3.865 1.00 85.62 104 MET A N 1
ATOM 842 C CA . MET A 1 104 ? 2.077 3.535 -4.457 1.00 85.62 104 MET A CA 1
ATOM 843 C C . MET A 1 104 ? 1.426 2.175 -4.241 1.00 85.62 104 MET A C 1
ATOM 845 O O . MET A 1 104 ? 2.089 1.141 -4.349 1.00 85.62 104 MET A O 1
ATOM 849 N N . VAL A 1 105 ? 0.123 2.192 -3.979 1.00 89.56 105 VAL A N 1
ATOM 850 C CA . VAL A 1 105 ? -0.727 1.005 -3.913 1.00 89.56 105 VAL A CA 1
ATOM 851 C C . VAL A 1 105 ? -1.849 1.195 -4.921 1.00 89.56 105 VAL A C 1
ATOM 853 O O . VAL A 1 105 ? -2.549 2.204 -4.882 1.00 89.56 105 VAL A O 1
ATOM 856 N N . LEU A 1 106 ? -2.010 0.237 -5.826 1.00 88.88 106 LEU A N 1
ATOM 857 C CA . LEU A 1 106 ? -3.074 0.232 -6.819 1.00 88.88 106 LEU A CA 1
ATOM 858 C C . LEU A 1 106 ? -3.896 -1.046 -6.672 1.00 88.88 106 LEU A C 1
ATOM 860 O O . LEU A 1 106 ? -3.360 -2.154 -6.634 1.00 88.88 106 LEU A O 1
ATOM 864 N N . GLN A 1 107 ? -5.212 -0.885 -6.625 1.00 88.00 107 GLN A N 1
ATOM 865 C CA . GLN A 1 107 ? -6.153 -1.994 -6.671 1.00 88.00 107 GLN A CA 1
ATOM 866 C C . GLN A 1 107 ? -6.488 -2.328 -8.124 1.00 88.00 107 GLN A C 1
ATOM 868 O O . GLN A 1 107 ? -6.850 -1.437 -8.891 1.00 88.00 107 GLN A O 1
ATOM 873 N N . ASN A 1 108 ? -6.389 -3.607 -8.499 1.00 82.75 108 ASN A N 1
ATOM 874 C CA . ASN A 1 108 ? -6.850 -4.073 -9.802 1.00 82.75 108 ASN A CA 1
ATOM 875 C C . ASN A 1 108 ? -8.205 -4.791 -9.655 1.00 82.75 108 ASN A C 1
ATOM 877 O O . ASN A 1 108 ? -8.227 -5.922 -9.172 1.00 82.75 108 ASN A O 1
ATOM 881 N N . PRO A 1 109 ? -9.328 -4.184 -10.081 1.00 77.25 109 PRO A N 1
ATOM 882 C CA . PRO A 1 109 ? -10.653 -4.793 -9.954 1.00 77.25 109 PRO A CA 1
ATOM 883 C C . PRO A 1 109 ? -10.868 -5.999 -10.883 1.00 77.25 109 PRO A C 1
ATOM 885 O O . PRO A 1 109 ? -11.827 -6.738 -10.695 1.00 77.25 109 PRO A O 1
ATOM 888 N N . LEU A 1 110 ? -9.997 -6.211 -11.877 1.00 78.19 110 LEU A N 1
ATOM 889 C CA . LEU A 1 110 ? -10.107 -7.309 -12.845 1.00 78.19 110 LEU A CA 1
ATOM 890 C C . LEU A 1 110 ? -9.395 -8.592 -12.390 1.00 78.19 110 LEU A C 1
ATOM 892 O O . LEU A 1 110 ? -9.520 -9.620 -13.047 1.00 78.19 110 LEU A O 1
ATOM 896 N N . ILE A 1 111 ? -8.630 -8.540 -11.295 1.00 65.94 111 ILE A N 1
ATOM 897 C CA . ILE A 1 111 ? -7.897 -9.691 -10.750 1.00 65.94 111 ILE A CA 1
ATOM 898 C C . ILE A 1 111 ? -8.440 -9.998 -9.352 1.00 65.94 111 ILE A C 1
ATOM 900 O O . ILE A 1 111 ? -7.787 -9.751 -8.332 1.00 65.94 111 ILE A O 1
ATOM 904 N N . ALA A 1 112 ? -9.663 -10.518 -9.326 1.00 60.12 112 ALA A N 1
ATOM 905 C CA . ALA A 1 112 ? -10.229 -11.197 -8.169 1.00 60.12 112 ALA A CA 1
ATOM 906 C C . ALA A 1 112 ? -9.915 -12.697 -8.275 1.00 60.12 112 ALA A C 1
ATOM 908 O O . ALA A 1 112 ? -9.932 -13.248 -9.379 1.00 60.12 112 ALA A O 1
ATOM 909 N N . PHE A 1 113 ? -9.567 -13.322 -7.152 1.00 57.97 113 PHE A N 1
ATOM 910 C CA . PHE A 1 113 ? -9.482 -14.778 -7.046 1.00 57.97 113 PHE A CA 1
ATOM 911 C C . PHE A 1 113 ? -10.810 -15.359 -6.584 1.00 57.97 113 PHE A C 1
ATOM 913 O O . PHE A 1 113 ? -11.473 -14.689 -5.760 1.00 57.97 113 PHE A O 1
#

Organism: Cervus elaphus hippelaphus (NCBI:txid46360)

Sequence (113 aa):
MMYHRLGLSQSNAEMVVTVSLLNKPWRQMTLEELQEWEEEELNVGPFSVLTKLVKNSTKGLINRRNNRTLLGWEMWTQVPKKSKPVNKDHCISKMLLCKDLVTMVLQNPLIAF

Mean predicted aligned error: 12.25 Å

Nearest PDB structures (foldseek):
  8qxd-assembly1_22  TM=8.954E-01  e=1.817E-06  Homo sapiens
  6j6g-assembly1_g  TM=9.179E-01  e=7.209E-06  Saccharomyces cerevisiae S288C
  8y6o-assembly1_q  TM=8.786E-01  e=3.960E-06  Homo sapiens
  6n7r-assembly1_M  TM=8.699E-01  e=5.032E-06  Saccharomyces cerevisiae S288C
  9esi-assembly1_G  TM=8.285E-01  e=1.668E-05  Schizosaccharomyces pombe

pLDDT: mean 77.74, std 16.31, range [28.28, 93.31]